Protein AF-B9XFI3-F1 (afdb_monomer_lite)

Organism: Pedosphaera parvula (strain Ellin514) (NCBI:t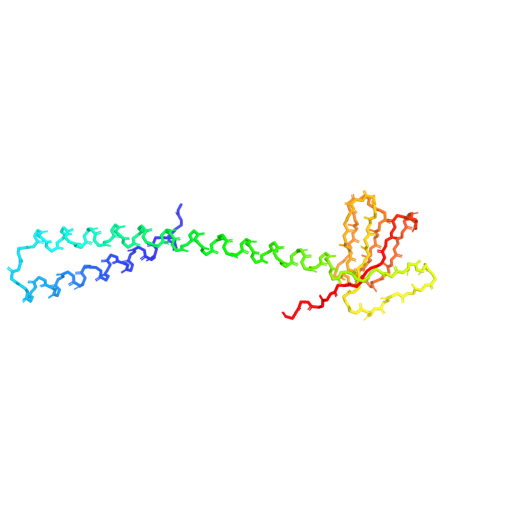xid320771)

Radius of gyration: 28.44 Å; chains: 1; bounding box: 56×27×74 Å

Structure (mmCIF, N/CA/C/O backbone):
data_AF-B9XFI3-F1
#
_entry.id   AF-B9XFI3-F1
#
loop_
_atom_site.group_PDB
_atom_site.id
_atom_site.type_symbol
_atom_site.label_atom_id
_atom_site.label_alt_id
_atom_site.label_comp_id
_atom_site.label_asym_id
_atom_site.label_entity_id
_atom_site.label_seq_id
_atom_site.pdbx_PDB_ins_code
_atom_site.Cartn_x
_atom_site.Cartn_y
_atom_site.Cartn_z
_atom_site.occupancy
_atom_site.B_iso_or_equiv
_atom_site.auth_seq_id
_atom_site.auth_comp_id
_atom_site.auth_asym_id
_atom_site.auth_atom_id
_atom_site.pdbx_PDB_model_num
ATOM 1 N N . MET A 1 1 ? -17.958 -13.349 15.646 1.00 62.53 1 MET A N 1
ATOM 2 C CA . MET A 1 1 ? -17.475 -12.474 16.730 1.00 62.53 1 MET A CA 1
ATOM 3 C C . MET A 1 1 ? -16.440 -13.232 17.525 1.00 62.53 1 MET A C 1
ATOM 5 O O . MET A 1 1 ? -16.756 -14.303 18.031 1.00 62.53 1 MET A O 1
ATOM 9 N N . THR A 1 2 ? -15.206 -12.744 17.569 1.00 86.88 2 THR A N 1
ATOM 10 C CA . THR A 1 2 ? -14.162 -13.368 18.397 1.00 86.88 2 THR A CA 1
ATOM 11 C C . THR A 1 2 ? -14.238 -12.810 19.818 1.00 86.88 2 THR A C 1
ATOM 13 O O . THR A 1 2 ? -14.666 -11.676 20.022 1.00 86.88 2 THR A O 1
ATOM 16 N N . ILE A 1 3 ? -13.816 -13.589 20.819 1.00 83.88 3 ILE A N 1
ATOM 17 C CA . ILE A 1 3 ? -13.766 -13.156 22.232 1.00 83.88 3 ILE A CA 1
ATOM 18 C C . ILE A 1 3 ? -13.028 -11.812 22.405 1.00 83.88 3 ILE A C 1
ATOM 20 O O . ILE A 1 3 ? -13.399 -11.004 23.255 1.00 83.88 3 ILE A O 1
ATOM 24 N N . PHE A 1 4 ? -12.044 -11.525 21.548 1.00 79.56 4 PHE A N 1
ATOM 25 C CA . PHE A 1 4 ? -11.288 -10.272 21.557 1.00 79.56 4 PHE A CA 1
ATOM 26 C C . PHE A 1 4 ? -12.113 -9.036 21.164 1.00 79.56 4 PHE A C 1
ATOM 28 O O . PHE A 1 4 ? -11.829 -7.947 21.654 1.00 79.56 4 PHE A O 1
ATOM 35 N N . GLU A 1 5 ? -13.163 -9.181 20.349 1.00 79.75 5 GLU A N 1
ATOM 36 C CA . GLU A 1 5 ? -14.062 -8.067 20.006 1.00 79.75 5 GLU A CA 1
ATOM 37 C C . GLU A 1 5 ? -14.984 -7.681 21.173 1.00 79.75 5 GLU A C 1
ATOM 39 O O . GLU A 1 5 ? -15.423 -6.535 21.269 1.00 79.75 5 GLU A O 1
ATOM 44 N N . LEU A 1 6 ? -15.257 -8.622 22.086 1.00 82.25 6 LEU A N 1
ATOM 45 C CA . LEU A 1 6 ? -16.113 -8.407 23.257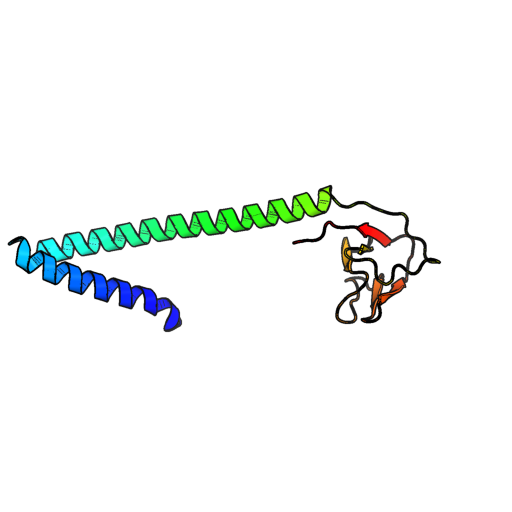 1.00 82.25 6 LEU A CA 1
ATOM 46 C C . LEU A 1 6 ? -15.344 -7.869 24.470 1.00 82.25 6 LEU A C 1
ATOM 48 O O . LEU A 1 6 ? -15.940 -7.268 25.360 1.00 82.25 6 LEU A O 1
ATOM 52 N N . PHE A 1 7 ? -14.022 -8.041 24.507 1.00 82.31 7 PHE A N 1
ATOM 53 C CA . PHE A 1 7 ? -13.165 -7.577 25.601 1.00 82.31 7 PHE A CA 1
ATOM 54 C C . PHE A 1 7 ? -13.379 -6.100 26.002 1.00 82.31 7 PHE A C 1
ATOM 56 O O . PHE A 1 7 ? -13.600 -5.838 27.187 1.00 82.31 7 PHE A O 1
ATOM 63 N N . PRO A 1 8 ? -13.408 -5.122 25.072 1.00 79.81 8 PRO A N 1
ATOM 64 C CA . PRO A 1 8 ? -13.680 -3.731 25.438 1.00 79.81 8 PRO A CA 1
ATOM 65 C C . PRO A 1 8 ? -15.094 -3.513 25.998 1.00 79.81 8 PRO A C 1
ATOM 67 O O . PRO A 1 8 ? -15.279 -2.635 26.841 1.00 79.81 8 PRO A O 1
ATOM 70 N N . PHE A 1 9 ? -16.082 -4.324 25.602 1.00 79.88 9 PHE A N 1
ATOM 71 C CA . PHE A 1 9 ? -17.426 -4.264 26.185 1.00 79.88 9 PHE A CA 1
ATOM 72 C C . PHE A 1 9 ? -17.435 -4.747 27.636 1.00 79.88 9 PHE A C 1
ATOM 74 O O . PHE A 1 9 ? -18.066 -4.109 28.474 1.00 79.88 9 PHE A O 1
ATOM 81 N N . PHE A 1 10 ? -16.701 -5.813 27.964 1.00 82.12 10 PHE A N 1
ATOM 82 C CA . PHE A 1 10 ? -16.594 -6.284 29.348 1.00 82.12 10 PHE A CA 1
ATOM 83 C C . PHE A 1 10 ? -15.929 -5.252 30.264 1.00 82.12 10 PHE A C 1
ATOM 85 O O . PHE A 1 10 ? -16.418 -5.024 31.370 1.00 82.12 10 PHE A O 1
ATOM 92 N N . ILE A 1 11 ? -14.875 -4.572 29.794 1.00 83.38 11 ILE A N 1
ATOM 93 C CA . ILE A 1 11 ? -14.255 -3.468 30.544 1.00 83.38 11 ILE A CA 1
ATOM 94 C C . ILE A 1 11 ? -15.261 -2.332 30.749 1.00 83.38 11 ILE A C 1
ATOM 96 O O . ILE A 1 11 ? -15.408 -1.841 31.867 1.00 83.38 11 ILE A O 1
ATOM 100 N N . ALA A 1 12 ? -15.991 -1.937 29.702 1.00 79.19 12 ALA A N 1
ATOM 101 C CA . ALA A 1 12 ? -16.985 -0.871 29.799 1.00 79.19 12 ALA A CA 1
ATOM 102 C C . ALA A 1 12 ? -18.114 -1.213 30.788 1.00 79.19 12 ALA A C 1
ATOM 104 O O . ALA A 1 12 ? -18.486 -0.369 31.602 1.00 79.19 12 ALA A O 1
ATOM 105 N N . ILE A 1 13 ? -18.615 -2.453 30.766 1.00 82.38 13 ILE A N 1
ATOM 106 C CA . ILE A 1 13 ? -19.634 -2.939 31.708 1.00 82.38 13 ILE A CA 1
ATOM 107 C C . ILE A 1 13 ? -19.085 -2.942 33.137 1.00 82.38 13 ILE A C 1
ATOM 109 O O . ILE A 1 13 ? 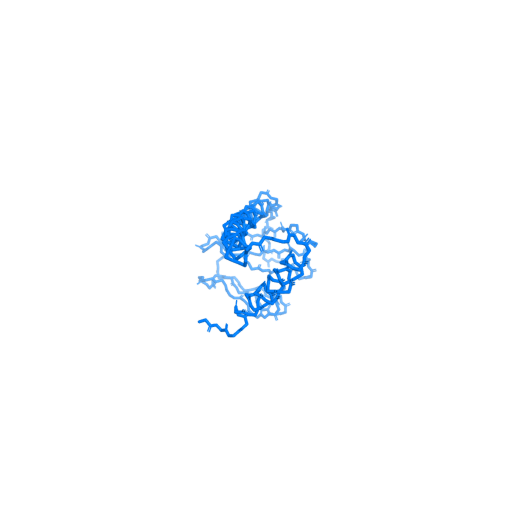-19.761 -2.463 34.045 1.00 82.38 13 ILE A O 1
ATOM 113 N N . GLY A 1 14 ? -17.856 -3.426 33.340 1.00 83.94 14 GLY A N 1
ATOM 114 C CA . GLY A 1 14 ? -17.213 -3.442 34.654 1.00 83.94 14 GLY A CA 1
ATOM 115 C C . GLY A 1 14 ? -17.055 -2.039 35.242 1.00 83.94 14 GLY A C 1
ATOM 116 O O . GLY A 1 14 ? -17.448 -1.795 36.382 1.00 83.94 14 GLY A O 1
ATOM 117 N N . VAL A 1 15 ? -16.556 -1.088 34.447 1.00 82.94 15 VAL A N 1
ATOM 118 C CA . VAL A 1 15 ? -16.406 0.314 34.869 1.00 82.94 15 VAL A CA 1
ATOM 119 C C . VAL A 1 15 ? -17.767 0.955 35.152 1.00 82.94 15 VAL A C 1
ATOM 121 O O . VAL A 1 15 ? -17.915 1.635 36.166 1.00 82.94 15 VAL A O 1
ATOM 124 N N . ALA A 1 16 ? -18.778 0.711 34.312 1.00 79.25 16 ALA A N 1
ATOM 125 C CA . ALA A 1 16 ? -20.126 1.238 34.518 1.00 79.25 16 ALA A CA 1
ATOM 126 C C . ALA A 1 16 ? -20.777 0.687 35.797 1.00 79.25 16 ALA A C 1
ATOM 128 O O . ALA A 1 16 ? -21.385 1.447 36.550 1.00 79.25 16 ALA A O 1
ATOM 129 N N . ALA A 1 17 ? -20.608 -0.608 36.078 1.00 81.38 17 ALA A N 1
ATOM 130 C CA . ALA A 1 17 ? -21.137 -1.244 37.281 1.00 81.38 17 ALA A CA 1
ATOM 131 C C . ALA A 1 17 ? -20.491 -0.687 38.561 1.00 81.38 17 ALA A C 1
ATOM 133 O O . ALA A 1 17 ? -21.195 -0.377 39.523 1.00 81.38 17 ALA A O 1
ATOM 134 N N . VAL A 1 18 ? -19.164 -0.505 38.566 1.00 84.94 18 VAL A N 1
ATOM 135 C CA . VAL A 1 18 ? -18.434 0.074 39.709 1.00 84.94 18 VAL A CA 1
ATOM 136 C C . VAL A 1 18 ? -18.776 1.556 39.899 1.00 84.94 18 VAL A C 1
ATOM 138 O O . VAL A 1 18 ? -18.976 2.009 41.023 1.00 84.94 18 VAL A O 1
ATOM 141 N N . ALA A 1 19 ? -18.897 2.326 38.817 1.00 80.56 19 ALA A N 1
ATOM 142 C CA . ALA A 1 19 ? -19.294 3.729 38.904 1.00 80.56 19 ALA A CA 1
ATOM 143 C C . ALA A 1 19 ? -20.736 3.885 39.417 1.00 80.56 19 ALA A C 1
ATOM 145 O O . ALA A 1 19 ? -20.998 4.732 40.272 1.00 80.56 19 ALA A O 1
ATOM 146 N N . GLY A 1 20 ? -21.660 3.046 38.936 1.00 79.00 20 GLY A N 1
ATOM 147 C CA . GLY A 1 20 ? -23.062 3.055 39.350 1.00 79.00 20 GLY A CA 1
ATOM 148 C C . GLY A 1 20 ? -23.246 2.740 40.834 1.00 79.00 20 GLY A C 1
ATOM 149 O O . GLY A 1 20 ? -23.997 3.437 41.516 1.00 79.00 20 GLY A O 1
ATOM 150 N N . SER A 1 21 ? -22.520 1.750 41.363 1.00 81.19 21 SER A N 1
ATOM 151 C CA . SER A 1 21 ? -22.586 1.395 42.787 1.00 81.19 21 SER A CA 1
ATOM 152 C C . SER A 1 21 ? -22.025 2.495 43.695 1.00 81.19 21 SER A C 1
ATOM 154 O O . SER A 1 21 ? -22.627 2.813 44.722 1.00 81.19 21 SER A O 1
ATOM 156 N N . LEU A 1 22 ? -20.934 3.152 43.289 1.00 83.94 22 LEU A N 1
ATOM 157 C CA . LEU A 1 22 ? -20.377 4.298 44.017 1.00 83.94 22 LEU A CA 1
ATOM 158 C C . LEU A 1 22 ? -21.320 5.513 44.023 1.00 83.94 22 LEU A C 1
ATOM 160 O O . LEU A 1 22 ? -21.453 6.187 45.046 1.00 83.94 22 LEU A O 1
ATOM 164 N N . LEU A 1 23 ? -21.990 5.792 42.901 1.00 79.25 23 LEU A N 1
ATOM 165 C CA . LEU A 1 23 ? -22.945 6.898 42.773 1.00 79.25 23 LEU A CA 1
ATOM 166 C C . LEU A 1 23 ? -24.231 6.661 43.570 1.00 79.25 23 LEU A C 1
ATOM 168 O O . LEU A 1 23 ? -24.719 7.591 44.219 1.00 79.25 23 LEU A O 1
ATOM 172 N N . ALA A 1 24 ? -24.755 5.433 43.560 1.00 80.88 24 ALA A N 1
ATOM 173 C CA . ALA A 1 24 ? -25.954 5.068 44.311 1.00 80.88 24 ALA A CA 1
ATOM 174 C C . ALA A 1 24 ? -25.769 5.300 45.820 1.00 80.88 24 ALA A C 1
ATOM 176 O O . ALA A 1 24 ? -26.627 5.909 46.456 1.00 80.88 24 ALA A O 1
ATOM 177 N N . ASN A 1 25 ? -24.608 4.927 46.370 1.00 84.38 25 ASN A N 1
ATOM 178 C CA . ASN A 1 25 ? -24.301 5.135 47.789 1.00 84.38 25 ASN A CA 1
ATOM 179 C C . ASN A 1 25 ? -24.153 6.614 48.182 1.00 84.38 25 ASN A C 1
ATOM 181 O O . ASN A 1 25 ? -24.333 6.951 49.349 1.00 84.38 25 ASN A O 1
ATOM 185 N N . LYS A 1 26 ? -23.818 7.506 47.239 1.00 87.00 26 LYS A N 1
ATOM 186 C CA . LYS A 1 26 ? -23.575 8.930 47.531 1.00 87.00 26 LYS A CA 1
ATOM 187 C C . LYS A 1 26 ? -24.784 9.841 47.349 1.00 87.00 26 LYS A C 1
ATOM 189 O O . LYS A 1 26 ? -24.830 10.890 47.980 1.00 87.00 26 LYS A O 1
ATOM 194 N N . THR A 1 27 ? -25.705 9.508 46.449 1.00 83.44 27 THR A N 1
ATOM 195 C CA . THR A 1 27 ? -26.699 10.479 45.948 1.00 83.44 27 THR A CA 1
ATOM 196 C C . THR A 1 27 ? -28.106 10.287 46.504 1.00 83.44 27 THR A C 1
ATOM 198 O O . THR A 1 27 ? -28.944 11.162 46.312 1.00 83.44 27 THR A O 1
ATOM 201 N N . GLY A 1 28 ? -28.391 9.164 47.176 1.00 84.38 28 GLY A N 1
ATOM 202 C CA . GLY A 1 28 ? -29.737 8.858 47.683 1.00 84.38 28 GLY A CA 1
ATOM 203 C C . GLY A 1 28 ? -30.794 8.671 46.583 1.00 84.38 28 GLY A C 1
ATOM 204 O O . GLY A 1 28 ? -31.983 8.576 46.878 1.00 84.38 28 GLY A O 1
ATOM 205 N N . LEU A 1 29 ? -30.378 8.622 45.313 1.00 84.00 29 LEU A N 1
ATOM 206 C CA . LEU A 1 29 ? -31.250 8.348 44.175 1.00 84.00 29 LEU A CA 1
ATOM 207 C C . LEU A 1 29 ? -31.713 6.890 44.211 1.00 84.00 29 LEU A C 1
ATOM 209 O O . LEU A 1 29 ? -30.938 5.985 44.520 1.00 84.00 29 LEU A O 1
ATOM 213 N N . SER A 1 30 ? -32.969 6.645 43.828 1.00 84.62 30 SER A N 1
ATOM 214 C CA . SER A 1 30 ? -33.461 5.273 43.691 1.00 84.62 30 SER A CA 1
ATOM 215 C C . SER A 1 30 ? -32.617 4.517 42.661 1.00 84.62 30 SER A C 1
ATOM 217 O O . SER A 1 30 ? -32.311 5.061 41.594 1.00 84.62 30 SER A O 1
ATOM 219 N N . THR A 1 31 ? -32.315 3.251 42.939 1.00 83.00 31 THR A N 1
ATOM 220 C CA . THR A 1 31 ? -31.486 2.378 42.096 1.00 83.00 31 THR A CA 1
ATOM 221 C C . THR A 1 31 ? -31.925 2.384 40.630 1.00 83.00 31 THR A C 1
ATOM 223 O O . THR A 1 31 ? -31.079 2.428 39.743 1.00 83.00 31 THR A O 1
ATOM 226 N N . VAL A 1 32 ? -33.237 2.422 40.367 1.00 86.50 32 VAL A N 1
ATOM 227 C CA . VAL A 1 32 ? -33.808 2.438 39.010 1.00 86.50 32 VAL A CA 1
ATOM 228 C C . VAL A 1 32 ? -33.266 3.611 38.189 1.00 86.50 32 VAL A C 1
ATOM 230 O O . VAL A 1 32 ? -32.697 3.383 37.128 1.00 86.50 32 VAL A O 1
ATOM 233 N N . TRP A 1 33 ? -33.351 4.844 38.702 1.00 85.38 33 TRP A N 1
ATOM 234 C CA . TRP A 1 33 ? -32.886 6.047 37.997 1.00 85.38 33 TRP A CA 1
ATOM 235 C C . TRP A 1 33 ? -31.387 6.022 37.675 1.00 85.38 33 TRP A C 1
ATOM 237 O O . TRP A 1 33 ? -30.989 6.464 36.596 1.00 85.38 33 TRP A O 1
ATOM 247 N N . VAL A 1 34 ? -30.560 5.470 38.571 1.00 82.69 34 VAL A N 1
ATOM 248 C CA . VAL A 1 34 ? -29.111 5.334 38.345 1.00 82.69 34 VAL A CA 1
ATOM 249 C C . VAL A 1 34 ? -28.838 4.437 37.135 1.00 82.69 34 VAL A C 1
ATOM 251 O O . VAL A 1 34 ? -28.054 4.807 36.259 1.00 82.69 34 VAL A O 1
ATOM 254 N N . TRP A 1 35 ? -29.526 3.296 37.037 1.00 82.00 35 TRP A N 1
ATOM 255 C CA . TRP A 1 35 ? -29.381 2.383 35.900 1.00 82.00 35 TRP A CA 1
ATOM 256 C C . TRP A 1 35 ? -29.919 2.976 34.595 1.00 82.00 35 TRP A C 1
ATOM 258 O O . TRP A 1 35 ? -29.282 2.803 33.555 1.00 82.00 35 TRP A O 1
ATOM 268 N N . THR A 1 36 ? -31.030 3.720 34.625 1.00 85.38 36 THR A N 1
ATOM 269 C CA . THR A 1 36 ? -31.577 4.364 33.418 1.00 85.38 36 THR A CA 1
ATOM 270 C C . THR A 1 36 ? -30.606 5.395 32.845 1.00 85.38 36 THR A C 1
ATOM 272 O O . THR A 1 36 ? -30.341 5.400 31.642 1.00 85.38 36 THR A O 1
ATOM 275 N N . ILE A 1 37 ? -30.030 6.244 33.704 1.00 84.88 37 ILE A N 1
ATOM 276 C CA . ILE A 1 37 ? -29.038 7.248 33.295 1.00 84.88 37 ILE A CA 1
ATOM 277 C C . ILE A 1 37 ? -27.776 6.559 32.762 1.00 84.88 37 ILE A C 1
ATOM 279 O O . ILE A 1 37 ? -27.265 6.946 31.710 1.00 84.88 37 ILE A O 1
ATOM 283 N N . ALA A 1 38 ? -27.299 5.508 33.436 1.00 81.81 38 ALA A N 1
ATOM 284 C CA . ALA A 1 38 ? -26.136 4.745 32.990 1.00 81.81 38 ALA A CA 1
ATOM 285 C C . ALA A 1 38 ? -26.351 4.106 31.605 1.00 81.81 38 ALA A C 1
ATOM 287 O O . ALA A 1 38 ? -25.476 4.200 30.743 1.00 81.81 38 ALA A O 1
ATOM 288 N N . ALA A 1 39 ? -27.523 3.513 31.356 1.00 82.81 39 ALA A N 1
ATOM 289 C CA . ALA A 1 39 ? -27.863 2.925 30.062 1.00 82.81 39 ALA A CA 1
ATOM 290 C C . ALA A 1 39 ? -27.911 3.980 28.943 1.00 82.81 39 ALA A C 1
ATOM 292 O O . ALA A 1 39 ? -27.339 3.769 27.871 1.00 82.81 39 ALA A O 1
ATOM 293 N N . LEU A 1 40 ? -28.529 5.139 29.204 1.00 85.19 40 LEU A N 1
ATOM 294 C CA . LEU A 1 40 ? -28.584 6.251 28.249 1.00 85.19 40 LEU A CA 1
ATOM 295 C C . LEU A 1 40 ? -27.187 6.778 27.898 1.00 85.19 40 LEU A C 1
ATOM 297 O O . LEU A 1 40 ? -26.876 6.954 26.718 1.00 85.19 40 LEU A O 1
ATOM 301 N N . LEU A 1 41 ? -26.320 6.967 28.897 1.00 84.00 41 LEU A N 1
ATOM 302 C CA . LEU A 1 41 ? -24.929 7.375 28.679 1.00 84.00 41 LEU A CA 1
ATOM 303 C C . LEU A 1 41 ? -24.134 6.318 27.903 1.00 84.00 41 LEU A C 1
ATOM 305 O O . LEU A 1 41 ? -23.347 6.669 27.024 1.00 84.00 41 LEU A O 1
ATOM 309 N N . GLY A 1 42 ? -24.366 5.031 28.177 1.00 84.06 42 GLY A N 1
ATOM 310 C CA . GLY A 1 42 ? -23.760 3.926 27.436 1.00 84.06 42 GLY A CA 1
ATOM 311 C C . GLY A 1 42 ? -24.118 3.954 25.949 1.00 84.06 42 GLY A C 1
ATOM 312 O O . GLY A 1 42 ? -23.231 3.901 25.097 1.00 84.06 42 GLY A O 1
ATOM 313 N N . ILE A 1 43 ? -25.404 4.114 25.622 1.00 85.12 43 ILE A N 1
ATOM 314 C CA . ILE A 1 43 ? -25.879 4.204 24.231 1.00 85.12 43 ILE A CA 1
ATOM 315 C C . ILE A 1 43 ? -25.304 5.446 23.539 1.00 85.12 43 ILE A C 1
ATOM 317 O O . ILE A 1 43 ? -24.791 5.345 22.421 1.00 85.12 43 ILE A O 1
ATOM 321 N N . ALA A 1 44 ? -25.336 6.603 24.208 1.00 85.62 44 ALA A N 1
ATOM 322 C CA . ALA A 1 44 ? -24.781 7.845 23.675 1.00 85.62 44 ALA A CA 1
ATOM 323 C C . ALA A 1 44 ? -23.272 7.723 23.399 1.00 85.62 44 ALA A C 1
ATOM 325 O O . ALA A 1 44 ? -22.801 8.133 22.337 1.00 85.62 44 ALA A O 1
ATOM 326 N N . SER A 1 45 ? -22.526 7.089 24.309 1.00 86.69 45 SER A N 1
ATOM 327 C CA . SER A 1 45 ? -21.095 6.811 24.155 1.00 86.69 45 SER A CA 1
ATOM 328 C C . SER A 1 45 ? -20.812 5.904 22.955 1.00 86.69 45 SER A C 1
ATOM 330 O O . SER A 1 45 ? -19.944 6.213 22.138 1.00 86.69 45 SER A O 1
ATOM 332 N N . ILE A 1 46 ? -21.589 4.830 22.772 1.00 86.62 46 ILE A N 1
ATOM 333 C CA . ILE A 1 46 ? -21.457 3.941 21.606 1.00 86.62 46 ILE A CA 1
ATOM 334 C C . ILE A 1 46 ? -21.731 4.707 20.305 1.00 86.62 46 ILE A C 1
ATOM 336 O O . ILE A 1 46 ? -20.987 4.554 19.334 1.00 86.62 46 ILE A O 1
ATOM 340 N N . GLY A 1 47 ? -22.770 5.548 20.278 1.00 88.94 47 GLY A N 1
ATOM 341 C CA . GLY A 1 47 ? -23.092 6.392 19.126 1.00 88.94 47 GLY A CA 1
ATOM 342 C C . GLY A 1 47 ? -21.959 7.360 18.780 1.00 88.94 47 GLY A C 1
ATOM 343 O O . GLY A 1 47 ? -21.521 7.419 17.629 1.00 88.94 47 GLY A O 1
ATOM 344 N N . ALA A 1 48 ? -21.422 8.053 19.787 1.00 90.38 48 ALA A N 1
ATOM 345 C CA . ALA A 1 48 ? -20.277 8.942 19.627 1.00 90.38 48 ALA A CA 1
ATOM 346 C C . ALA A 1 48 ? -19.039 8.186 19.118 1.00 90.38 48 ALA A C 1
ATOM 348 O O . ALA A 1 48 ? -18.393 8.639 18.175 1.00 90.38 48 ALA A O 1
ATOM 349 N N . ASN A 1 49 ? -18.753 7.002 19.670 1.00 88.06 49 ASN A N 1
ATOM 350 C CA . ASN A 1 49 ? -17.611 6.182 19.271 1.00 88.06 49 ASN A CA 1
ATOM 351 C C . ASN A 1 49 ? -17.731 5.665 17.825 1.00 88.06 49 ASN A C 1
ATOM 353 O O . ASN A 1 49 ? -16.760 5.631 17.076 1.00 88.06 49 ASN A O 1
ATOM 357 N N . ARG A 1 50 ? -18.938 5.306 17.372 1.00 88.25 50 ARG A N 1
ATOM 358 C CA . ARG A 1 50 ? -19.156 4.933 15.963 1.00 88.25 50 ARG A CA 1
ATOM 359 C C . ARG A 1 50 ? -18.895 6.104 15.018 1.00 88.25 50 ARG A C 1
ATOM 361 O O . ARG A 1 50 ? -18.271 5.916 13.975 1.00 88.25 50 ARG A O 1
ATOM 368 N N . LEU A 1 51 ? -19.327 7.310 15.386 1.00 93.31 51 LEU A N 1
ATOM 369 C CA . LEU A 1 51 ? -19.081 8.516 14.592 1.00 93.31 51 LEU A CA 1
ATOM 370 C C . LEU A 1 51 ? -17.592 8.879 14.534 1.00 93.31 51 LEU A C 1
ATOM 372 O O . LEU A 1 51 ? -17.097 9.250 13.467 1.00 93.31 51 LEU A O 1
ATOM 376 N N . THR A 1 52 ? -16.860 8.762 15.646 1.00 91.94 52 THR A N 1
ATOM 377 C CA . THR A 1 52 ? -15.413 9.028 15.667 1.00 91.94 52 THR A CA 1
ATOM 378 C C . THR A 1 52 ? -14.644 8.003 14.839 1.00 91.94 52 THR A C 1
ATOM 380 O O . THR A 1 52 ? -13.796 8.397 14.038 1.00 91.94 52 THR A O 1
ATOM 383 N N . LEU A 1 53 ? -14.981 6.713 14.948 1.00 92.12 53 LEU A N 1
ATOM 384 C CA . LEU A 1 53 ? -14.379 5.657 14.130 1.00 92.12 53 LEU A CA 1
ATOM 385 C C . LEU A 1 53 ? -14.655 5.859 12.635 1.00 92.12 53 LEU A C 1
ATOM 387 O O . LEU A 1 53 ? -13.737 5.727 11.827 1.00 92.12 53 LEU A O 1
ATOM 391 N N . GLY A 1 54 ? -15.875 6.254 12.260 1.00 93.62 54 GLY A N 1
ATOM 392 C CA . GLY A 1 54 ? -16.212 6.572 10.870 1.00 93.62 54 GLY A CA 1
ATOM 393 C C . GLY A 1 54 ? -15.375 7.726 10.307 1.00 93.62 54 GLY A C 1
ATOM 394 O O . GLY A 1 54 ? -14.823 7.616 9.212 1.00 93.62 54 GLY A O 1
ATOM 395 N N . LYS A 1 55 ? -15.200 8.805 11.083 1.00 95.12 55 LYS A N 1
ATOM 396 C CA . LYS A 1 55 ? -14.341 9.940 10.698 1.00 95.12 55 LYS A CA 1
ATOM 397 C C . LYS A 1 55 ? -12.866 9.551 10.582 1.00 95.12 55 LYS A C 1
ATOM 399 O O . LYS A 1 55 ? -12.169 10.045 9.696 1.00 95.12 55 LYS A O 1
ATOM 404 N N . LEU A 1 56 ? -12.382 8.677 11.465 1.00 94.12 56 LEU A N 1
ATOM 405 C CA . LEU A 1 56 ? -11.015 8.158 11.401 1.00 94.12 56 LEU A CA 1
ATOM 406 C C . LEU A 1 56 ? -10.801 7.318 10.140 1.00 94.12 56 LEU A C 1
ATOM 408 O O . LEU A 1 56 ? -9.803 7.521 9.450 1.00 94.12 56 LEU A O 1
ATOM 412 N N . ALA A 1 57 ? -11.751 6.445 9.797 1.00 94.44 57 ALA A N 1
ATOM 413 C CA . ALA A 1 57 ? -11.696 5.647 8.575 1.00 94.44 57 ALA A CA 1
ATOM 414 C C . ALA A 1 57 ? -11.647 6.542 7.325 1.00 94.44 57 ALA A C 1
ATOM 416 O O . ALA A 1 57 ? -10.710 6.441 6.533 1.00 94.44 57 ALA A O 1
ATOM 417 N N . SER A 1 58 ? -12.566 7.509 7.205 1.00 95.88 58 SER A N 1
ATOM 418 C CA . SER A 1 58 ? -12.588 8.425 6.056 1.00 95.88 58 SER A CA 1
ATOM 419 C C . SER A 1 58 ? -11.309 9.260 5.943 1.00 95.88 58 SER A C 1
ATOM 421 O O . SER A 1 58 ? -10.822 9.546 4.849 1.00 95.88 58 SER A O 1
ATOM 423 N N . TRP A 1 59 ? -10.733 9.657 7.078 1.00 95.62 59 TRP A N 1
ATOM 424 C CA . TRP A 1 59 ? -9.485 10.410 7.106 1.00 95.62 59 TRP A CA 1
ATOM 425 C C . TRP A 1 59 ? -8.273 9.568 6.684 1.00 95.62 59 TRP A C 1
ATOM 427 O O . TRP A 1 59 ? -7.389 10.075 5.983 1.00 95.62 59 TRP A O 1
ATOM 437 N N . LEU A 1 60 ? -8.232 8.287 7.067 1.00 95.75 60 LEU A N 1
ATOM 438 C CA . LEU A 1 60 ? -7.214 7.339 6.605 1.00 95.75 60 LEU A CA 1
ATOM 439 C C . LEU A 1 60 ? -7.293 7.140 5.086 1.00 95.75 60 LEU A C 1
ATOM 441 O O . LEU A 1 60 ? -6.262 7.228 4.412 1.00 95.75 60 LEU A O 1
ATOM 445 N N . ASP A 1 61 ? -8.498 6.988 4.536 1.00 95.00 61 ASP A N 1
ATOM 446 C CA . ASP A 1 61 ? -8.707 6.879 3.088 1.00 95.00 61 ASP A CA 1
ATOM 447 C C . ASP A 1 61 ? -8.254 8.147 2.357 1.00 95.00 61 ASP A C 1
ATOM 449 O O . ASP A 1 61 ? -7.515 8.089 1.369 1.00 95.00 61 ASP A O 1
ATOM 453 N N . GLN A 1 62 ? -8.594 9.321 2.892 1.00 96.62 62 GLN A N 1
ATOM 454 C CA . GLN A 1 62 ? -8.166 10.595 2.319 1.00 96.62 62 GLN A CA 1
ATOM 455 C C . GLN A 1 62 ? -6.641 10.777 2.372 1.00 96.62 62 GLN A C 1
ATOM 457 O O . GLN A 1 62 ? -6.048 11.397 1.484 1.00 96.62 62 GLN A O 1
ATOM 462 N N . ARG A 1 63 ? -5.969 10.262 3.408 1.00 94.56 63 ARG A N 1
ATOM 463 C CA . ARG A 1 63 ? -4.499 10.241 3.474 1.00 94.56 63 ARG A CA 1
ATOM 464 C C . ARG A 1 63 ? -3.905 9.319 2.416 1.00 94.56 63 ARG A C 1
ATOM 466 O O . ARG A 1 63 ? -2.953 9.727 1.752 1.00 94.56 63 ARG A O 1
ATOM 473 N N . LYS A 1 64 ? -4.477 8.128 2.227 1.00 95.12 64 LYS A N 1
ATOM 474 C CA . LYS A 1 64 ? -4.038 7.180 1.197 1.00 95.12 64 LYS A CA 1
ATOM 475 C C . LYS A 1 64 ? -4.162 7.788 -0.201 1.00 95.12 64 LYS A C 1
ATOM 477 O O . LYS A 1 64 ? -3.179 7.812 -0.937 1.00 95.12 64 LYS A O 1
ATOM 482 N N . TRP A 1 65 ? -5.308 8.388 -0.520 1.00 94.75 65 TRP A N 1
ATOM 483 C CA . TRP A 1 65 ? -5.518 9.048 -1.810 1.00 94.75 65 TRP A CA 1
ATOM 484 C C . TRP A 1 65 ? -4.565 10.229 -2.034 1.00 94.75 65 TRP A C 1
ATOM 486 O O . TRP A 1 65 ? -3.957 10.335 -3.098 1.00 94.75 65 TRP A O 1
ATOM 496 N N . ARG A 1 66 ? -4.370 11.097 -1.027 1.00 94.69 66 ARG A N 1
ATOM 497 C CA . ARG A 1 66 ? -3.406 12.210 -1.125 1.00 94.69 66 ARG A CA 1
ATOM 498 C C . ARG A 1 66 ? -1.991 11.710 -1.389 1.00 94.69 66 ARG A C 1
ATOM 500 O O . ARG A 1 66 ? -1.290 12.301 -2.203 1.00 94.69 66 ARG A O 1
ATOM 507 N N . LYS A 1 67 ? -1.594 10.615 -0.739 1.00 91.12 67 LYS A N 1
ATOM 508 C CA . LYS A 1 67 ? -0.288 9.986 -0.938 1.00 91.12 67 LYS A CA 1
ATOM 509 C C . LYS A 1 67 ? -0.136 9.450 -2.362 1.00 91.12 67 LYS A C 1
ATOM 511 O O . LYS A 1 67 ? 0.817 9.811 -3.040 1.00 91.12 67 LYS A O 1
ATOM 516 N N . GLU A 1 68 ? -1.097 8.667 -2.845 1.00 90.19 68 GLU A N 1
ATOM 517 C CA . GLU A 1 68 ? -1.075 8.114 -4.208 1.00 90.19 68 GLU A CA 1
ATOM 518 C C . GLU A 1 68 ? -1.124 9.195 -5.294 1.00 90.19 68 GLU A C 1
ATOM 520 O O . GLU A 1 68 ? -0.539 9.038 -6.369 1.00 90.19 68 GLU A O 1
ATOM 525 N N . LYS A 1 69 ? -1.852 10.288 -5.045 1.00 93.50 69 LYS A N 1
ATOM 526 C CA . LYS A 1 69 ? -1.897 11.446 -5.939 1.00 93.50 69 LYS A CA 1
ATOM 527 C C . LYS A 1 69 ? -0.546 12.156 -5.965 1.00 93.50 69 LYS A C 1
ATOM 529 O O . LYS A 1 69 ? 0.029 12.323 -7.037 1.00 93.50 69 LYS A O 1
ATOM 534 N N . TRP A 1 70 ? -0.002 12.479 -4.794 1.00 92.44 70 TRP A N 1
ATOM 535 C CA . TRP A 1 70 ? 1.303 13.123 -4.669 1.00 92.44 70 TRP A CA 1
ATOM 536 C C . TRP A 1 70 ? 2.420 12.284 -5.305 1.00 92.44 70 TRP A C 1
ATOM 538 O O . TRP A 1 70 ? 3.250 12.814 -6.039 1.00 92.44 70 TRP A O 1
ATOM 548 N N . GLU A 1 71 ? 2.405 10.964 -5.119 1.00 90.12 71 GLU A N 1
ATOM 549 C CA . GLU A 1 71 ? 3.354 10.038 -5.746 1.00 90.12 71 GLU A CA 1
ATOM 550 C C . GLU A 1 71 ? 3.213 9.927 -7.260 1.00 90.12 71 GLU A C 1
ATOM 552 O O . GLU A 1 71 ? 4.166 9.511 -7.909 1.00 90.12 71 GLU A O 1
ATOM 557 N N . ARG A 1 72 ? 2.047 10.233 -7.838 1.00 89.75 72 ARG A N 1
ATOM 558 C CA . ARG A 1 72 ? 1.856 10.290 -9.295 1.00 89.75 72 ARG A CA 1
ATOM 559 C C . ARG A 1 72 ? 2.354 11.606 -9.875 1.00 89.75 72 ARG A C 1
ATOM 561 O O . ARG A 1 72 ? 3.013 11.587 -10.909 1.00 89.75 72 ARG A O 1
ATOM 568 N N . GLU A 1 73 ? 2.075 12.712 -9.196 1.00 92.75 73 GLU A N 1
ATOM 569 C CA . GLU A 1 73 ? 2.461 14.058 -9.633 1.00 92.75 73 GLU A CA 1
ATOM 570 C C . GLU A 1 73 ? 3.968 14.312 -9.481 1.00 92.75 73 GLU A C 1
ATOM 572 O O . GLU A 1 73 ? 4.557 15.017 -10.292 1.00 92.75 73 GLU A O 1
ATOM 577 N N . ASN A 1 74 ? 4.622 13.690 -8.495 1.00 93.62 74 ASN A N 1
ATOM 578 C CA . ASN A 1 74 ? 6.056 13.870 -8.236 1.00 93.62 74 ASN A CA 1
ATOM 579 C C . ASN A 1 74 ? 6.953 12.824 -8.919 1.00 93.62 74 ASN A C 1
ATOM 581 O O . ASN A 1 74 ? 8.131 12.703 -8.572 1.00 93.62 74 ASN A O 1
ATOM 585 N N . ARG A 1 75 ? 6.430 12.054 -9.883 1.00 94.44 75 ARG A N 1
ATOM 586 C CA . ARG A 1 75 ? 7.261 11.126 -10.666 1.00 94.44 75 ARG A CA 1
ATOM 587 C C . ARG A 1 75 ? 8.117 11.920 -11.630 1.00 94.44 75 ARG A C 1
ATOM 589 O O . ARG A 1 75 ? 7.599 12.613 -12.502 1.00 94.44 75 ARG A O 1
ATOM 596 N N . LYS A 1 76 ? 9.432 11.771 -11.514 1.00 95.44 76 LYS A N 1
ATOM 597 C CA . LYS A 1 76 ? 10.361 12.301 -12.513 1.00 95.44 76 LYS A CA 1
ATOM 598 C C . LYS A 1 76 ? 10.664 11.190 -13.502 1.00 95.44 76 LYS A C 1
ATOM 600 O O . LYS A 1 76 ? 11.368 10.236 -13.167 1.00 95.44 76 LYS A O 1
ATOM 605 N N . TYR A 1 77 ? 10.088 11.296 -14.693 1.00 94.75 77 TYR A N 1
ATOM 606 C CA . TYR A 1 77 ? 10.372 10.368 -15.780 1.00 94.75 77 TYR A CA 1
ATOM 607 C C . TYR A 1 77 ? 11.769 10.634 -16.334 1.00 94.75 77 TYR A C 1
ATOM 609 O O . TYR A 1 77 ? 12.185 11.784 -16.476 1.00 94.75 77 TYR A O 1
ATOM 617 N N . ARG A 1 78 ? 12.491 9.554 -16.615 1.00 94.69 78 ARG A N 1
ATOM 618 C CA . ARG A 1 78 ? 13.789 9.562 -17.286 1.00 94.69 78 ARG A CA 1
ATOM 619 C C . ARG A 1 78 ? 13.669 8.735 -18.559 1.00 94.69 78 ARG A C 1
ATOM 621 O O . ARG A 1 78 ? 12.861 7.806 -18.623 1.00 94.69 78 ARG A O 1
ATOM 628 N N . GLU A 1 79 ? 14.471 9.075 -19.555 1.00 93.25 79 GLU A N 1
ATOM 629 C CA . GLU A 1 79 ? 14.603 8.247 -20.747 1.00 93.25 79 GLU A CA 1
ATOM 630 C C . GLU A 1 79 ? 15.218 6.895 -20.363 1.00 93.25 79 GLU A C 1
ATOM 632 O O . GLU A 1 79 ? 16.131 6.828 -19.532 1.00 93.25 79 GLU A O 1
ATOM 637 N N . PHE A 1 80 ? 14.641 5.817 -20.889 1.00 93.94 80 PHE A N 1
ATOM 638 C CA . PHE A 1 80 ? 15.103 4.462 -20.624 1.00 93.94 80 PHE A CA 1
ATOM 639 C C . PHE A 1 80 ? 16.202 4.109 -21.625 1.00 93.94 80 PHE A C 1
ATOM 641 O O . PHE A 1 80 ? 15.961 4.123 -22.828 1.00 93.94 80 PHE A O 1
ATOM 648 N N . ASP A 1 81 ? 17.388 3.779 -21.119 1.00 93.25 81 ASP A N 1
ATOM 649 C CA . ASP A 1 81 ? 18.530 3.349 -21.920 1.00 93.25 81 ASP A CA 1
ATOM 650 C C . ASP A 1 81 ? 18.841 1.881 -21.606 1.00 93.25 81 ASP A C 1
ATOM 652 O O . ASP A 1 81 ? 19.262 1.550 -20.495 1.00 93.25 81 ASP A O 1
ATOM 656 N N . ALA A 1 82 ? 18.615 0.993 -22.578 1.00 89.12 82 ALA A N 1
ATOM 657 C CA . ALA A 1 82 ? 18.826 -0.445 -22.417 1.00 89.12 82 ALA A CA 1
ATOM 658 C C . ALA A 1 82 ? 20.307 -0.819 -22.228 1.00 89.12 82 ALA A C 1
ATOM 660 O O . ALA A 1 82 ? 20.597 -1.890 -21.694 1.00 89.12 82 ALA A O 1
ATOM 661 N N . ALA A 1 83 ? 21.241 0.046 -22.639 1.00 90.69 83 ALA A N 1
ATOM 662 C CA . ALA A 1 83 ? 22.670 -0.183 -22.454 1.00 90.69 83 ALA A CA 1
ATOM 663 C C . ALA A 1 83 ? 23.133 0.136 -21.022 1.00 90.69 83 ALA A C 1
ATOM 665 O O . ALA A 1 83 ? 24.210 -0.301 -20.610 1.00 90.69 83 ALA A O 1
ATOM 666 N N . LYS A 1 84 ? 22.334 0.882 -20.244 1.00 91.50 84 LYS A N 1
ATOM 667 C CA . LYS A 1 84 ? 22.669 1.266 -18.870 1.00 91.50 84 LYS A CA 1
ATOM 668 C C . LYS A 1 84 ? 22.042 0.324 -17.855 1.00 91.50 84 LYS A C 1
ATOM 670 O O . LYS A 1 84 ? 20.836 0.095 -17.821 1.00 91.50 84 LYS A O 1
ATOM 675 N N . THR A 1 85 ? 22.871 -0.160 -16.941 1.00 84.00 85 THR A N 1
ATOM 676 C CA . THR A 1 85 ? 22.421 -0.867 -15.745 1.00 84.00 85 THR A CA 1
ATOM 677 C C . THR A 1 85 ? 22.103 0.135 -14.637 1.00 84.00 85 THR A C 1
ATOM 679 O O . THR A 1 85 ? 22.982 0.793 -14.093 1.00 84.00 85 THR A O 1
ATOM 682 N N . TYR A 1 86 ? 20.830 0.229 -14.251 1.00 85.88 86 TYR A N 1
ATOM 683 C CA . TYR A 1 86 ? 20.367 1.097 -13.154 1.00 85.88 86 TYR A CA 1
ATOM 684 C C . TYR A 1 86 ? 20.421 0.403 -11.779 1.00 85.88 86 TYR A C 1
ATOM 686 O O . TYR A 1 86 ? 19.600 0.664 -10.892 1.00 85.88 86 TYR A O 1
ATOM 694 N N . VAL A 1 87 ? 21.358 -0.532 -11.602 1.00 80.88 87 VAL A N 1
ATOM 695 C CA . VAL A 1 87 ? 21.471 -1.345 -10.385 1.00 80.88 87 VAL A CA 1
ATOM 696 C C . VAL A 1 87 ? 21.984 -0.471 -9.237 1.00 80.88 87 VAL A C 1
ATOM 698 O O . VAL A 1 87 ? 23.006 0.196 -9.359 1.00 80.88 87 VAL A O 1
ATOM 701 N N . GLY A 1 88 ? 21.274 -0.475 -8.106 1.00 80.19 88 GLY A N 1
ATOM 702 C CA . GLY A 1 88 ? 21.690 0.210 -6.874 1.00 80.19 88 GLY A CA 1
ATOM 703 C C . GLY A 1 88 ? 21.110 1.613 -6.648 1.00 80.19 88 GLY A C 1
ATOM 704 O O . GLY A 1 88 ? 21.201 2.133 -5.532 1.00 80.19 88 GLY A O 1
ATOM 705 N N . GLU A 1 89 ? 20.445 2.221 -7.636 1.00 86.94 89 GLU A N 1
ATOM 706 C CA . GLU A 1 89 ? 19.735 3.488 -7.426 1.00 86.94 89 GLU A CA 1
ATOM 707 C C . GLU A 1 89 ? 18.441 3.268 -6.620 1.00 86.94 89 GLU A C 1
ATOM 709 O O . GLU A 1 89 ? 17.515 2.562 -7.028 1.00 86.94 89 GLU A O 1
ATOM 714 N N . LYS A 1 90 ? 18.364 3.900 -5.443 1.00 88.12 90 LYS A N 1
ATOM 715 C CA . LYS A 1 90 ? 17.192 3.813 -4.564 1.00 88.12 90 LYS A CA 1
ATOM 716 C C . LYS A 1 90 ? 16.030 4.619 -5.152 1.00 88.12 90 LYS A C 1
ATOM 718 O O . LYS A 1 90 ? 16.195 5.772 -5.539 1.00 88.12 90 LYS A O 1
ATOM 723 N N . ASN A 1 91 ? 14.828 4.048 -5.081 1.00 92.12 91 ASN A N 1
ATOM 724 C CA . ASN A 1 91 ? 13.566 4.643 -5.539 1.00 92.12 91 ASN A CA 1
ATOM 725 C C . ASN A 1 91 ? 13.426 4.831 -7.061 1.00 92.12 91 ASN A C 1
ATOM 727 O O . ASN A 1 91 ? 12.653 5.687 -7.500 1.00 92.12 91 ASN A O 1
ATOM 731 N N . LEU A 1 92 ? 14.139 4.039 -7.861 1.00 95.31 92 LEU A N 1
ATOM 732 C CA . LEU A 1 92 ? 13.841 3.897 -9.282 1.00 95.31 92 LEU A CA 1
ATOM 733 C C . LEU A 1 92 ? 12.843 2.766 -9.523 1.00 95.31 92 LEU A C 1
ATOM 735 O O . LEU A 1 92 ? 12.860 1.732 -8.850 1.00 95.31 92 LEU A O 1
ATOM 739 N N . TYR A 1 93 ? 11.983 2.977 -10.512 1.00 96.38 93 TYR A N 1
ATOM 740 C CA . TYR A 1 93 ? 10.932 2.048 -10.888 1.00 96.38 93 TYR A CA 1
ATOM 741 C C . TYR A 1 93 ? 10.800 1.975 -12.408 1.00 96.38 93 TYR A C 1
ATOM 743 O O . TYR A 1 93 ? 10.812 2.996 -13.099 1.00 96.38 93 TYR A O 1
ATOM 751 N N . TYR A 1 94 ? 10.603 0.761 -12.910 1.00 96.88 94 TYR A N 1
ATOM 752 C CA . TYR A 1 94 ? 10.215 0.489 -14.286 1.00 96.88 94 TYR A CA 1
ATOM 753 C C . TYR A 1 94 ? 8.691 0.449 -14.388 1.00 96.88 94 TYR A C 1
ATOM 755 O O . TYR A 1 94 ? 8.043 -0.346 -13.710 1.00 96.88 94 TYR A O 1
ATOM 763 N N . GLN A 1 95 ? 8.104 1.283 -15.239 1.00 97.12 95 GLN A N 1
ATOM 764 C CA . GLN A 1 95 ? 6.678 1.273 -15.544 1.00 97.12 95 GLN A CA 1
ATOM 765 C C . GLN A 1 95 ? 6.427 0.570 -16.873 1.00 97.12 95 GLN A C 1
ATOM 767 O O . GLN A 1 95 ? 6.934 0.994 -17.910 1.00 97.12 95 GLN A O 1
ATOM 772 N N . CYS A 1 96 ? 5.589 -0.462 -16.860 1.00 97.88 96 CYS A N 1
ATOM 773 C CA . CYS A 1 96 ? 5.084 -1.067 -18.082 1.00 97.88 96 CYS A CA 1
ATOM 774 C C . CYS A 1 96 ? 3.958 -0.206 -18.663 1.00 97.88 96 CYS A C 1
ATOM 776 O O . CYS A 1 96 ? 2.949 0.019 -17.998 1.00 97.88 96 CYS A O 1
ATOM 778 N N . LEU A 1 97 ? 4.092 0.239 -19.910 1.00 97.12 97 LEU A N 1
ATOM 779 C CA . LEU A 1 97 ? 3.053 1.007 -20.602 1.00 97.12 97 LEU A CA 1
ATOM 780 C C . LEU A 1 97 ? 1.882 0.137 -21.075 1.00 97.12 97 LEU A C 1
ATOM 782 O O . LEU A 1 97 ? 0.802 0.663 -21.314 1.00 97.12 97 LEU A O 1
ATOM 786 N N . THR A 1 98 ? 2.073 -1.182 -21.174 1.00 97.31 98 THR A N 1
ATOM 787 C CA . THR A 1 98 ? 1.023 -2.124 -21.589 1.00 97.31 98 THR A CA 1
ATOM 788 C C . THR A 1 98 ? 0.008 -2.383 -20.476 1.00 97.31 98 THR A C 1
ATOM 790 O O . THR A 1 98 ? -1.191 -2.366 -20.725 1.00 97.31 98 THR A O 1
ATOM 793 N N . CYS A 1 99 ? 0.464 -2.624 -19.239 1.00 97.44 99 CYS A N 1
ATOM 794 C CA . CYS A 1 99 ? -0.426 -2.937 -18.109 1.00 97.44 99 CYS A CA 1
ATOM 795 C C . CYS A 1 99 ? -0.432 -1.893 -16.984 1.00 97.44 99 CYS A C 1
ATOM 797 O O . CYS A 1 99 ? -1.188 -2.035 -16.028 1.00 97.44 99 CYS A O 1
ATOM 799 N N . GLY A 1 100 ? 0.419 -0.869 -17.055 1.00 96.00 100 GLY A N 1
ATOM 800 C CA . GLY A 1 100 ? 0.520 0.187 -16.047 1.00 96.00 100 GLY A CA 1
ATOM 801 C C . GLY A 1 100 ? 1.281 -0.190 -14.770 1.00 96.00 100 GLY A C 1
ATOM 802 O O . GLY A 1 100 ? 1.522 0.695 -13.947 1.00 96.00 100 GLY A O 1
ATOM 803 N N . ASN A 1 101 ? 1.689 -1.455 -14.589 1.00 96.81 101 ASN A N 1
ATOM 804 C CA . ASN A 1 101 ? 2.417 -1.889 -13.392 1.00 96.81 101 ASN A CA 1
ATOM 805 C C . ASN A 1 101 ? 3.783 -1.202 -13.280 1.00 96.81 101 ASN A C 1
ATOM 807 O O . ASN A 1 101 ? 4.537 -1.143 -14.253 1.00 96.81 101 ASN A O 1
ATOM 811 N N . ALA A 1 102 ? 4.112 -0.762 -12.065 1.00 96.19 102 ALA A N 1
ATOM 812 C CA . ALA A 1 102 ? 5.434 -0.273 -11.701 1.00 96.19 102 ALA A CA 1
ATOM 813 C C . ALA A 1 102 ? 6.190 -1.343 -10.899 1.00 96.19 102 ALA A C 1
ATOM 815 O O . ALA A 1 102 ? 5.658 -1.867 -9.921 1.00 96.19 102 ALA A O 1
ATOM 816 N N . ILE A 1 103 ? 7.420 -1.653 -11.300 1.00 96.56 103 ILE A N 1
ATOM 817 C CA . ILE A 1 103 ? 8.298 -2.631 -10.648 1.00 96.56 103 ILE A CA 1
ATOM 818 C C . ILE A 1 103 ? 9.536 -1.893 -10.137 1.00 96.56 103 ILE A C 1
ATOM 820 O O . ILE A 1 103 ? 10.131 -1.136 -10.904 1.00 96.56 103 ILE A O 1
ATOM 824 N N . PRO A 1 104 ? 9.931 -2.060 -8.863 1.00 95.62 104 PRO A N 1
ATOM 825 C CA . PRO A 1 104 ? 11.156 -1.445 -8.360 1.00 95.62 104 PRO A CA 1
ATOM 826 C C . PRO A 1 104 ? 12.376 -2.012 -9.092 1.00 95.62 104 PRO A C 1
ATOM 828 O O . PRO A 1 104 ? 12.400 -3.192 -9.429 1.00 95.62 104 PRO A O 1
ATOM 831 N N . THR A 1 105 ? 13.415 -1.200 -9.288 1.00 95.38 105 THR A N 1
ATOM 832 C CA . THR A 1 105 ? 14.681 -1.664 -9.891 1.00 95.38 105 THR A CA 1
ATOM 833 C C . THR A 1 105 ? 15.382 -2.747 -9.071 1.00 95.38 105 THR A C 1
ATOM 835 O O . THR A 1 105 ? 16.187 -3.493 -9.616 1.00 95.38 105 THR A O 1
ATOM 838 N N . MET A 1 106 ? 15.083 -2.837 -7.770 1.00 94.56 106 MET A N 1
ATOM 839 C CA . MET A 1 106 ? 15.707 -3.777 -6.837 1.00 94.56 106 MET A CA 1
ATOM 840 C C . MET A 1 106 ? 14.639 -4.431 -5.937 1.00 94.56 106 MET A C 1
ATOM 842 O O . MET A 1 106 ? 14.458 -4.031 -4.780 1.00 94.56 106 MET A O 1
ATOM 846 N N . PRO A 1 107 ? 13.838 -5.371 -6.472 1.00 94.94 107 PRO A N 1
ATOM 847 C CA . PRO A 1 107 ? 12.839 -6.086 -5.690 1.00 94.94 107 PRO A CA 1
ATOM 848 C C . PRO A 1 107 ? 13.507 -7.098 -4.743 1.00 94.94 107 PRO A C 1
ATOM 850 O O . PRO A 1 107 ? 14.607 -7.577 -4.986 1.00 94.94 107 PRO A O 1
ATOM 853 N N . LYS A 1 108 ? 12.829 -7.466 -3.646 1.00 95.75 108 LYS A N 1
ATOM 854 C CA . LYS A 1 108 ? 13.343 -8.483 -2.697 1.00 95.75 108 LYS A CA 1
ATOM 855 C C . LYS A 1 108 ? 13.271 -9.921 -3.232 1.00 95.75 108 LYS A C 1
ATOM 857 O O . LYS A 1 108 ? 13.812 -10.829 -2.613 1.00 95.75 108 LYS A O 1
ATOM 862 N N . LYS A 1 109 ? 12.500 -10.132 -4.294 1.00 97.38 109 LYS A N 1
ATOM 863 C CA . LYS A 1 109 ? 12.217 -11.408 -4.959 1.00 97.38 109 LYS A CA 1
ATOM 864 C C . LYS A 1 109 ? 12.058 -11.117 -6.444 1.00 97.38 109 LYS A C 1
ATOM 866 O O . LYS A 1 109 ? 11.841 -9.960 -6.794 1.00 97.38 109 LYS A O 1
ATOM 871 N N . ASP A 1 110 ? 12.081 -12.138 -7.282 1.00 97.69 110 ASP A N 1
ATOM 872 C CA . ASP A 1 110 ? 11.793 -11.963 -8.702 1.00 97.69 110 ASP A CA 1
ATOM 873 C C . ASP A 1 110 ? 10.360 -11.444 -8.880 1.00 97.69 110 ASP A C 1
ATOM 875 O O . ASP A 1 110 ? 9.403 -11.979 -8.310 1.00 97.69 110 ASP A O 1
ATOM 879 N N . VAL A 1 111 ? 10.210 -10.361 -9.639 1.00 97.81 111 VAL A N 1
ATOM 880 C CA . VAL A 1 111 ? 8.918 -9.727 -9.902 1.00 97.81 111 VAL A CA 1
ATOM 881 C C . VAL A 1 111 ? 8.738 -9.581 -11.400 1.00 97.81 111 VAL A C 1
ATOM 883 O O . VAL A 1 111 ? 9.568 -9.005 -12.099 1.00 97.81 111 VAL A O 1
ATOM 886 N N . THR A 1 112 ? 7.601 -10.068 -11.883 1.00 98.25 112 THR A N 1
ATOM 887 C CA . THR A 1 112 ? 7.171 -9.924 -13.274 1.00 98.25 112 THR A CA 1
ATOM 888 C C . THR A 1 112 ? 5.931 -9.039 -13.331 1.00 98.25 112 THR A C 1
ATOM 890 O O . THR A 1 112 ? 5.072 -9.090 -12.445 1.00 98.25 112 THR A O 1
ATOM 893 N N . CYS A 1 113 ? 5.821 -8.187 -14.350 1.00 97.94 113 CYS A N 1
ATOM 894 C CA . CYS A 1 113 ? 4.630 -7.361 -14.532 1.00 97.94 113 CYS A CA 1
ATOM 895 C C . CYS A 1 113 ? 3.448 -8.225 -14.996 1.00 97.94 113 CYS A C 1
ATOM 897 O O . CYS A 1 113 ? 3.632 -9.309 -15.539 1.00 97.94 113 CYS A O 1
ATOM 899 N N . LYS A 1 114 ? 2.211 -7.730 -14.848 1.00 97.81 114 LYS A N 1
ATOM 900 C CA . LYS A 1 114 ? 0.998 -8.508 -15.169 1.00 97.81 114 LYS A CA 1
ATOM 901 C C . LYS A 1 114 ? 0.961 -9.070 -16.602 1.00 97.81 114 LYS A C 1
ATOM 903 O O . LYS A 1 114 ? 0.350 -10.106 -16.817 1.00 97.81 114 LYS A O 1
ATOM 908 N N . CYS A 1 115 ? 1.578 -8.386 -17.568 1.00 97.81 115 CYS A N 1
ATOM 909 C CA . CYS A 1 115 ? 1.610 -8.819 -18.970 1.00 97.81 115 CYS A CA 1
ATOM 910 C C . CYS A 1 115 ? 2.907 -9.540 -19.372 1.00 97.81 115 CYS A C 1
ATOM 912 O O . CYS A 1 115 ? 3.069 -9.858 -20.541 1.00 97.81 115 CYS A O 1
ATOM 914 N N . GLY A 1 116 ? 3.851 -9.748 -18.447 1.00 97.75 116 GLY A N 1
ATOM 915 C CA . GLY A 1 116 ? 5.131 -10.398 -18.745 1.00 97.75 116 GLY A CA 1
ATOM 916 C C . GLY A 1 116 ? 6.151 -9.547 -19.513 1.00 97.75 116 GLY A C 1
ATOM 917 O O .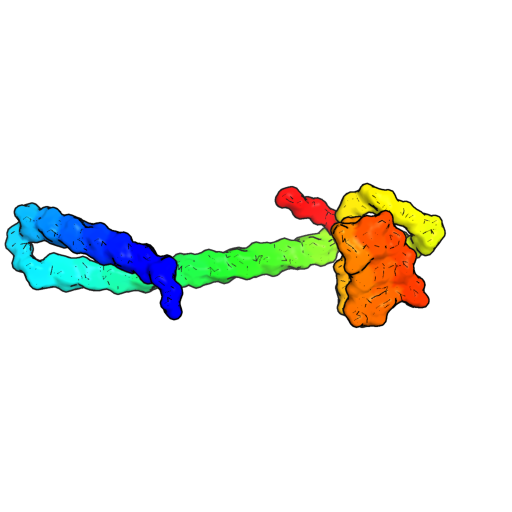 GLY A 1 116 ? 7.264 -10.008 -19.730 1.00 97.75 116 GLY A O 1
ATOM 918 N N . ASN A 1 117 ? 5.827 -8.303 -19.893 1.00 98.06 117 ASN A N 1
ATOM 919 C CA . ASN A 1 117 ? 6.752 -7.451 -20.654 1.00 98.06 117 ASN A CA 1
ATOM 920 C C . ASN A 1 117 ? 8.028 -7.085 -19.881 1.00 98.06 117 ASN A C 1
ATOM 922 O O . ASN A 1 117 ? 9.059 -6.847 -20.498 1.00 98.06 117 ASN A O 1
ATOM 926 N N . ILE A 1 118 ? 7.934 -6.968 -18.553 1.00 97.94 118 ILE A N 1
ATOM 927 C CA . ILE A 1 118 ? 9.025 -6.555 -17.666 1.00 97.94 118 ILE A CA 1
ATOM 928 C C . ILE A 1 118 ? 9.177 -7.609 -16.578 1.00 97.94 118 ILE A C 1
ATOM 930 O O . ILE A 1 118 ? 8.237 -7.828 -15.808 1.00 97.94 118 ILE A O 1
ATOM 934 N N . THR A 1 119 ? 10.374 -8.169 -16.475 1.00 97.88 119 THR A N 1
ATOM 935 C CA . THR A 1 119 ? 10.782 -9.056 -15.387 1.00 97.88 119 THR A CA 1
ATOM 936 C C . THR A 1 119 ? 12.045 -8.501 -14.754 1.00 97.88 119 THR A C 1
ATOM 938 O O . THR A 1 119 ? 12.987 -8.148 -15.461 1.00 97.88 119 THR A O 1
ATOM 941 N N . VAL A 1 120 ? 12.057 -8.391 -13.429 1.00 96.69 120 VAL A N 1
ATOM 942 C CA . VAL A 1 120 ? 13.234 -7.986 -12.658 1.00 96.69 120 VAL A CA 1
ATOM 943 C C . VAL A 1 120 ? 13.518 -9.074 -11.641 1.00 96.69 120 VAL A C 1
ATOM 945 O O . VAL A 1 120 ? 12.645 -9.399 -10.833 1.00 96.69 120 VAL A O 1
ATOM 948 N N . ASP A 1 121 ? 14.713 -9.648 -11.699 1.00 96.81 121 ASP A N 1
ATOM 949 C CA . ASP A 1 121 ? 15.137 -10.644 -10.718 1.00 96.81 121 ASP A CA 1
ATOM 950 C C . ASP A 1 121 ? 15.507 -9.989 -9.369 1.00 96.81 121 ASP A C 1
ATOM 952 O O . ASP A 1 121 ? 15.648 -8.768 -9.245 1.00 96.81 121 ASP A O 1
ATOM 956 N N . ALA A 1 122 ? 15.688 -10.802 -8.330 1.00 95.81 122 ALA A N 1
ATOM 957 C CA . ALA A 1 122 ? 16.128 -10.347 -7.012 1.00 95.81 122 ALA A CA 1
ATOM 958 C C . ALA A 1 122 ? 17.532 -9.702 -7.024 1.00 95.81 122 ALA A C 1
ATOM 960 O O . ALA A 1 122 ? 17.888 -8.988 -6.086 1.00 95.81 122 ALA A O 1
ATOM 961 N N . SER A 1 123 ? 18.325 -9.932 -8.077 1.00 94.06 123 SER A N 1
ATOM 962 C CA . SER A 1 123 ? 19.640 -9.312 -8.284 1.00 94.06 123 SER A CA 1
ATOM 963 C C . SER A 1 123 ? 19.552 -7.951 -8.994 1.00 94.06 123 SER A C 1
ATOM 965 O O . SER A 1 123 ? 20.569 -7.277 -9.152 1.00 94.06 123 SER A O 1
ATOM 967 N N . GLY A 1 124 ? 18.357 -7.528 -9.419 1.00 92.88 124 GLY A N 1
ATOM 968 C CA . GLY A 1 124 ? 18.130 -6.294 -10.170 1.00 92.88 124 GLY A CA 1
ATOM 969 C C . GLY A 1 124 ? 18.410 -6.395 -11.674 1.00 92.88 124 GLY A C 1
ATOM 970 O O . GLY A 1 124 ? 18.443 -5.363 -12.347 1.00 92.88 124 GLY A O 1
ATOM 971 N N . ARG A 1 125 ? 18.613 -7.597 -12.233 1.00 94.56 125 ARG A N 1
ATOM 972 C CA . ARG A 1 125 ? 18.705 -7.793 -13.686 1.00 94.56 125 ARG A CA 1
ATOM 973 C C . ARG A 1 125 ? 17.322 -7.643 -14.300 1.00 94.56 125 ARG A C 1
ATOM 975 O O . ARG A 1 125 ? 16.357 -8.276 -13.879 1.00 94.56 125 ARG A O 1
ATOM 982 N N . LEU A 1 126 ? 17.251 -6.793 -15.315 1.00 95.56 126 LEU A N 1
ATOM 983 C CA . LEU A 1 126 ? 16.036 -6.474 -16.044 1.00 95.56 126 LEU A CA 1
ATOM 984 C C . LEU A 1 126 ? 15.971 -7.302 -17.334 1.00 95.56 126 LEU A C 1
ATOM 986 O O . LEU A 1 126 ? 16.895 -7.276 -18.141 1.00 95.56 126 LEU A O 1
ATOM 990 N N . THR A 1 127 ? 14.852 -7.979 -17.562 1.00 96.44 127 THR A N 1
ATOM 991 C CA . THR A 1 127 ? 14.486 -8.577 -18.851 1.00 96.44 127 THR A CA 1
ATOM 992 C C . THR A 1 127 ? 13.255 -7.858 -19.391 1.00 96.44 127 THR A C 1
ATOM 994 O O . THR A 1 127 ? 12.232 -7.776 -18.706 1.00 96.44 127 THR A O 1
ATOM 997 N N . VAL A 1 128 ? 13.353 -7.317 -20.609 1.00 96.88 128 VAL A N 1
ATOM 998 C CA . VAL A 1 128 ? 12.255 -6.605 -21.283 1.00 96.88 128 VAL A CA 1
ATOM 999 C C . VAL A 1 128 ? 11.973 -7.258 -22.630 1.00 96.88 128 VAL A C 1
ATOM 1001 O O . VAL A 1 128 ? 12.894 -7.416 -23.425 1.00 96.88 128 VAL A O 1
ATOM 1004 N N . GLN A 1 129 ? 10.712 -7.602 -22.901 1.00 97.25 129 GLN A N 1
ATOM 1005 C CA . GLN A 1 129 ? 10.307 -8.148 -24.204 1.00 97.25 129 GLN A CA 1
ATOM 1006 C C . GLN A 1 129 ? 10.127 -7.045 -25.258 1.00 97.25 129 GLN A C 1
ATOM 1008 O O . GLN A 1 129 ? 10.582 -7.187 -26.387 1.00 97.25 129 GLN A O 1
ATOM 1013 N N . ASN A 1 130 ? 9.493 -5.927 -24.887 1.00 96.88 130 ASN A N 1
ATOM 1014 C CA . ASN A 1 130 ? 9.283 -4.764 -25.747 1.00 96.88 130 ASN A CA 1
ATOM 1015 C C . ASN A 1 130 ? 9.754 -3.470 -25.056 1.00 96.88 130 ASN A C 1
ATOM 1017 O O . ASN A 1 130 ? 9.127 -2.986 -24.103 1.00 96.88 130 ASN A O 1
ATOM 1021 N N . GLN A 1 131 ? 10.858 -2.913 -25.565 1.00 96.12 131 GLN A N 1
ATOM 1022 C CA . GLN A 1 131 ? 11.530 -1.722 -25.029 1.00 96.12 131 GLN A CA 1
ATOM 1023 C C . GLN A 1 131 ? 10.759 -0.413 -25.273 1.00 96.12 131 GLN A C 1
ATOM 1025 O O . GLN A 1 131 ? 10.927 0.548 -24.531 1.00 96.12 131 GLN A O 1
ATOM 1030 N N . GLU A 1 132 ? 9.848 -0.363 -26.244 1.00 96.38 132 GLU A N 1
ATOM 1031 C CA . GLU A 1 132 ? 9.017 0.827 -26.480 1.00 96.38 132 GLU A CA 1
ATOM 1032 C C . GLU A 1 132 ? 7.893 0.961 -25.444 1.00 96.38 132 GLU A C 1
ATOM 1034 O O . GLU A 1 132 ? 7.264 2.011 -25.295 1.00 96.38 132 GLU A O 1
ATOM 1039 N N . LYS A 1 133 ? 7.600 -0.128 -24.724 1.00 97.06 133 LYS A N 1
ATOM 1040 C CA . LYS A 1 133 ? 6.512 -0.212 -23.744 1.00 97.06 133 LYS A CA 1
ATOM 1041 C C . LYS A 1 133 ? 7.013 -0.151 -22.300 1.00 97.06 133 LYS A C 1
ATOM 1043 O O . LYS A 1 133 ? 6.336 -0.649 -21.395 1.00 97.06 133 LYS A O 1
ATOM 1048 N N . ILE A 1 134 ? 8.163 0.478 -22.066 1.00 97.06 134 ILE A N 1
ATOM 1049 C CA . ILE A 1 134 ? 8.733 0.708 -20.733 1.00 97.06 134 ILE A CA 1
ATOM 1050 C C . ILE A 1 134 ? 9.079 2.189 -20.534 1.00 97.06 134 ILE A C 1
ATOM 1052 O O . ILE A 1 134 ? 9.533 2.872 -21.445 1.00 97.06 134 ILE A O 1
ATOM 1056 N N . LYS A 1 135 ? 8.847 2.701 -19.323 1.00 96.69 135 LYS A N 1
ATOM 1057 C CA . LYS A 1 135 ? 9.369 3.996 -18.865 1.00 96.69 135 LYS A CA 1
ATOM 1058 C C . LYS A 1 135 ? 10.095 3.822 -17.545 1.00 96.69 135 LYS A C 1
ATOM 1060 O O . LYS A 1 135 ? 9.643 3.065 -16.689 1.00 96.69 135 LYS A O 1
ATOM 1065 N N . LEU A 1 136 ? 11.179 4.562 -17.358 1.00 97.06 136 LEU A N 1
ATOM 1066 C CA . LEU A 1 136 ? 11.866 4.656 -16.078 1.00 97.06 136 LEU A CA 1
ATOM 1067 C C . LEU A 1 136 ? 11.386 5.913 -15.348 1.00 97.06 136 LEU A C 1
ATOM 1069 O O . LEU A 1 136 ? 11.288 6.990 -15.939 1.00 97.06 136 LEU A O 1
ATOM 1073 N N . PHE A 1 137 ? 11.090 5.799 -14.058 1.00 96.69 137 PHE A N 1
ATOM 1074 C CA . PHE A 1 137 ? 10.793 6.965 -13.231 1.00 96.69 137 PHE A CA 1
ATOM 1075 C C . PHE A 1 137 ? 11.391 6.828 -11.835 1.00 96.69 137 PHE A C 1
ATOM 1077 O O . PHE A 1 137 ? 11.528 5.723 -11.308 1.00 96.69 137 PHE A O 1
ATOM 1084 N N . SER A 1 138 ? 11.730 7.963 -11.223 1.00 95.12 138 SER A N 1
ATOM 1085 C CA . SER A 1 138 ? 12.048 8.016 -9.798 1.00 95.12 138 SER A CA 1
ATOM 1086 C C . SER A 1 138 ? 10.827 8.457 -8.997 1.00 95.12 138 SER A C 1
ATOM 1088 O O . SER A 1 138 ? 10.110 9.384 -9.388 1.00 95.12 138 SER A O 1
ATOM 1090 N N . ALA A 1 139 ? 10.588 7.783 -7.873 1.00 92.56 139 ALA A N 1
ATOM 1091 C CA . ALA A 1 139 ? 9.606 8.207 -6.883 1.00 92.56 139 ALA A CA 1
ATOM 1092 C C . ALA A 1 139 ? 10.328 8.732 -5.632 1.00 92.56 139 ALA A C 1
ATOM 1094 O O . ALA A 1 139 ? 11.384 8.216 -5.266 1.00 92.56 139 ALA A O 1
ATOM 1095 N N . PRO A 1 140 ? 9.805 9.758 -4.951 1.00 88.44 140 PRO A N 1
ATOM 1096 C CA . PRO A 1 140 ? 10.365 10.197 -3.679 1.00 88.44 140 PRO A CA 1
ATOM 1097 C C . PRO A 1 140 ? 10.324 9.068 -2.637 1.00 88.44 140 PRO A C 1
ATOM 1099 O O . PRO A 1 140 ? 9.358 8.309 -2.550 1.00 88.44 140 PRO A O 1
ATOM 1102 N N . ARG A 1 141 ? 11.387 8.955 -1.832 1.00 78.62 141 ARG A N 1
ATOM 1103 C CA . ARG A 1 141 ? 11.479 7.959 -0.756 1.00 78.62 141 ARG A CA 1
ATOM 1104 C C . ARG A 1 141 ? 10.391 8.232 0.282 1.00 78.62 141 ARG A C 1
ATOM 1106 O O . ARG A 1 141 ? 10.366 9.317 0.859 1.00 78.62 141 ARG A O 1
ATOM 1113 N N . GLN A 1 142 ? 9.545 7.242 0.556 1.00 67.62 142 GLN A N 1
ATOM 1114 C CA . GLN A 1 142 ? 8.681 7.270 1.735 1.00 67.62 142 GLN A CA 1
ATOM 1115 C C . GLN A 1 142 ? 9.598 7.171 2.967 1.00 67.62 142 GLN A C 1
ATOM 1117 O O . GLN A 1 142 ? 10.271 6.152 3.142 1.00 67.62 142 GLN A O 1
ATOM 1122 N N . ARG A 1 143 ? 9.729 8.267 3.723 1.00 60.19 143 ARG A N 1
ATOM 1123 C CA . ARG A 1 143 ? 10.386 8.265 5.039 1.0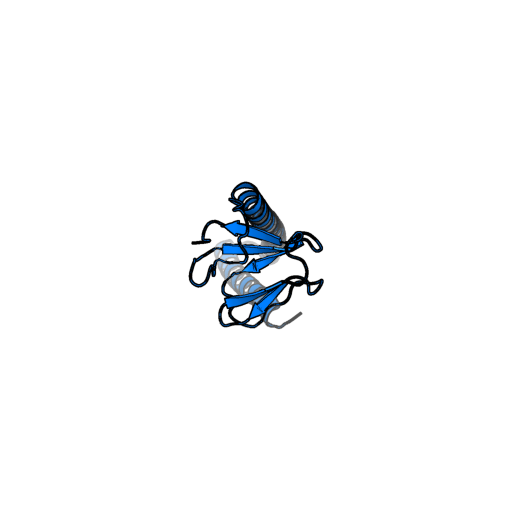0 60.19 143 ARG A CA 1
ATOM 1124 C C . ARG A 1 143 ? 9.434 7.720 6.090 1.00 60.19 143 ARG A C 1
ATOM 1126 O O . ARG A 1 143 ? 8.221 8.003 5.965 1.00 60.19 143 ARG A O 1
#

pLDDT: mean 89.92, std 7.28, range [60.19, 98.25]

Secondary structure (DSSP, 8-state):
--HHHHHHHHHHHHHHHHHHHHHHHHH---HHHHHHHHHHHHHHHHHHHHHH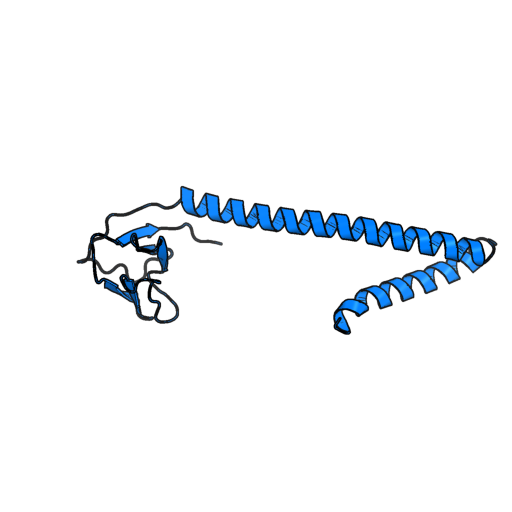HHHHHHHHHHHHHHHHHHHHHT-EEE---TTS--TT-TTEEEEETTT--EEESS-SS-EE-TTSSEEE-TT--EEES-GGGEEEEE-----

Sequence (143 aa):
MTIFELFPFFIAIGVAAVAGSLLANKTGLSTVWVWTIAALLGIASIGANRLTLGKLASWLDQRKWRKEKWERENRKYREFDAAKTYVGEKNLYYQCLTCGNAIPTMPKKDVTCKCGNITVDASGRLTVQNQEKIKLFSAPRQR

Foldseek 3Di:
DDPVVCVVVVVLVVVLVVVLVVCCVPPVDDSVVSVVVSVVVVVVVVVVVVVVVVVVVVVVVVVVVVVVVCQVVPKDWDDDDPVDQPFPDPQKWKAFQVQRDTDHLADCAWDADPVRQWIAGNRSDIDGPDPVRIIMIGTDDDD